Protein AF-A0A1D7XPK6-F1 (afdb_monomer_lite)

Structure (mmCIF, N/CA/C/O backbone):
data_AF-A0A1D7XPK6-F1
#
_entry.id   AF-A0A1D7XPK6-F1
#
loop_
_atom_site.group_PDB
_atom_site.id
_atom_site.type_symbol
_atom_site.label_atom_id
_atom_site.label_alt_id
_atom_site.label_comp_id
_atom_site.label_asym_id
_atom_site.label_entity_id
_atom_site.label_seq_id
_atom_site.pdbx_PDB_ins_code
_atom_site.Cartn_x
_atom_site.Cartn_y
_atom_site.Cartn_z
_atom_site.occupancy
_atom_site.B_iso_or_equiv
_atom_site.auth_seq_id
_atom_site.auth_comp_id
_atom_site.auth_asym_id
_atom_site.auth_atom_id
_atom_site.pdbx_PDB_model_num
ATOM 1 N N . MET A 1 1 ? -14.425 2.943 22.637 1.00 54.75 1 MET A N 1
ATOM 2 C CA . MET A 1 1 ? -14.150 4.055 21.690 1.00 54.75 1 MET A CA 1
ATOM 3 C C . MET A 1 1 ? -12.656 4.302 21.438 1.00 54.75 1 MET A C 1
ATOM 5 O O . MET A 1 1 ? -12.284 4.371 20.274 1.00 54.75 1 MET A O 1
ATOM 9 N N . LYS A 1 2 ? -11.784 4.355 22.464 1.00 60.41 2 LYS A N 1
ATOM 10 C CA . LYS A 1 2 ? -10.334 4.626 22.300 1.00 60.41 2 LYS A CA 1
ATOM 11 C C . LYS A 1 2 ? -9.583 3.624 21.398 1.00 60.41 2 LYS A C 1
ATOM 13 O O . LYS A 1 2 ? -8.818 4.039 20.539 1.00 60.41 2 LYS A O 1
ATOM 18 N N . GLN A 1 3 ? -9.860 2.321 21.520 1.00 62.09 3 GLN A N 1
ATOM 19 C CA . GLN A 1 3 ? -9.192 1.283 20.713 1.00 62.09 3 GLN A CA 1
ATOM 20 C C . GLN A 1 3 ? -9.519 1.363 19.208 1.00 62.09 3 GLN A C 1
ATOM 22 O O . GLN A 1 3 ? -8.637 1.145 18.390 1.00 62.09 3 GLN A O 1
ATOM 27 N N . LYS A 1 4 ? -10.762 1.719 18.842 1.00 66.25 4 LYS A N 1
ATOM 28 C CA . LYS A 1 4 ? -11.199 1.871 17.437 1.00 66.25 4 LYS A CA 1
ATOM 29 C C . LYS A 1 4 ? -10.525 3.069 16.761 1.00 66.25 4 LYS A C 1
ATOM 31 O O . LYS A 1 4 ? -10.167 2.997 15.594 1.00 66.25 4 LYS A O 1
ATOM 36 N N . ALA A 1 5 ? -10.351 4.169 17.496 1.00 71.19 5 ALA A N 1
ATOM 37 C CA . ALA A 1 5 ? -9.599 5.322 17.007 1.00 71.19 5 ALA A CA 1
ATOM 38 C C . ALA A 1 5 ? -8.113 4.975 16.821 1.00 71.19 5 ALA A C 1
ATOM 40 O O . ALA A 1 5 ? -7.530 5.325 15.802 1.00 71.19 5 ALA A O 1
ATOM 41 N N . PHE A 1 6 ? -7.532 4.221 17.761 1.00 78.12 6 PHE A N 1
ATOM 42 C CA . PHE A 1 6 ? -6.137 3.792 17.691 1.00 78.12 6 PHE A CA 1
ATOM 43 C C . PHE A 1 6 ? -5.848 2.887 16.485 1.00 78.12 6 PHE A C 1
ATOM 45 O O . PHE A 1 6 ? -4.932 3.181 15.722 1.00 78.12 6 PHE A O 1
ATOM 52 N N . THR A 1 7 ? -6.646 1.834 16.258 1.00 77.50 7 THR A N 1
ATOM 53 C CA . THR A 1 7 ? -6.452 0.937 15.099 1.00 77.50 7 THR A CA 1
ATOM 54 C C . THR A 1 7 ? -6.610 1.671 13.773 1.00 77.50 7 THR A C 1
ATOM 56 O O . THR A 1 7 ? -5.840 1.429 12.846 1.00 77.50 7 THR A O 1
ATOM 59 N N . ARG A 1 8 ? -7.541 2.630 13.705 1.00 78.81 8 ARG A N 1
ATOM 60 C CA . ARG A 1 8 ? -7.769 3.431 12.501 1.00 78.81 8 ARG A CA 1
ATOM 61 C C . ARG A 1 8 ? -6.575 4.326 12.179 1.00 78.81 8 ARG A C 1
ATOM 63 O O . ARG A 1 8 ? -6.126 4.350 11.035 1.00 78.81 8 ARG A O 1
ATOM 70 N N . SER A 1 9 ? -6.054 5.039 13.178 1.00 81.12 9 SER A N 1
ATOM 71 C CA . SER A 1 9 ? -4.856 5.868 13.008 1.00 81.12 9 SER A CA 1
ATOM 72 C C . SER A 1 9 ? -3.646 5.020 12.626 1.00 81.12 9 SER A C 1
ATOM 74 O O . SER A 1 9 ? -2.910 5.380 11.714 1.00 81.12 9 SER A O 1
ATOM 76 N N . LEU A 1 10 ? -3.478 3.860 13.267 1.00 84.75 10 LEU A N 1
ATOM 77 C CA . LEU A 1 10 ? -2.377 2.944 12.981 1.00 84.75 10 LEU A CA 1
ATOM 78 C C . LEU A 1 10 ? -2.446 2.390 11.548 1.00 84.75 10 LEU A C 1
ATOM 80 O O . LEU A 1 10 ? -1.433 2.367 10.857 1.00 84.75 10 LEU A O 1
ATOM 84 N N . THR A 1 11 ? -3.640 2.023 11.072 1.00 84.19 11 THR A N 1
ATOM 85 C CA . THR A 1 11 ? -3.862 1.578 9.684 1.00 84.19 11 THR A CA 1
ATOM 86 C C . THR A 1 11 ? -3.497 2.673 8.682 1.00 84.19 11 THR A C 1
ATOM 88 O O . THR A 1 11 ? -2.835 2.390 7.689 1.00 84.19 11 THR A O 1
ATOM 91 N N . MET A 1 12 ? -3.882 3.929 8.942 1.00 83.50 12 MET A N 1
ATOM 92 C CA . MET A 1 12 ? -3.506 5.055 8.076 1.00 83.50 12 MET A CA 1
ATOM 93 C C . MET A 1 12 ? -1.995 5.280 8.045 1.00 83.50 12 MET A C 1
ATOM 95 O O . MET A 1 12 ? -1.441 5.459 6.966 1.00 83.50 12 MET A O 1
ATOM 99 N N . ILE A 1 13 ? -1.329 5.250 9.202 1.00 87.38 13 ILE A N 1
ATOM 100 C CA . ILE A 1 13 ? 0.127 5.424 9.281 1.00 87.38 13 ILE A CA 1
ATOM 101 C C . ILE A 1 13 ? 0.830 4.322 8.486 1.00 87.38 13 ILE A C 1
ATOM 103 O O . ILE A 1 13 ? 1.683 4.622 7.656 1.00 87.38 13 ILE A O 1
ATOM 107 N N . LEU A 1 14 ? 0.435 3.062 8.684 1.00 88.25 14 LEU A N 1
ATOM 108 C CA . LEU A 1 14 ? 1.006 1.933 7.949 1.00 88.25 14 LEU A CA 1
ATOM 109 C C . LEU A 1 14 ? 0.745 2.035 6.445 1.00 88.25 14 LEU A C 1
ATOM 111 O O . LEU A 1 14 ? 1.638 1.759 5.655 1.00 88.25 14 LEU A O 1
ATOM 115 N N . PHE A 1 15 ? -0.438 2.495 6.041 1.00 86.00 15 PHE A N 1
ATOM 116 C CA . PHE A 1 15 ? -0.743 2.722 4.633 1.00 86.00 15 PHE A CA 1
ATOM 117 C C . PHE A 1 15 ? 0.143 3.815 4.013 1.00 86.00 15 PHE A C 1
ATOM 119 O O . PHE A 1 15 ? 0.634 3.650 2.899 1.00 86.00 15 PHE A O 1
ATOM 126 N N . VAL A 1 16 ? 0.402 4.910 4.737 1.00 87.50 16 VAL A N 1
ATOM 127 C CA . VAL A 1 16 ? 1.332 5.963 4.294 1.00 87.50 16 VAL A CA 1
ATOM 128 C C . VAL A 1 16 ? 2.761 5.427 4.193 1.00 87.50 16 VAL A C 1
ATOM 130 O O . VAL A 1 16 ? 3.437 5.711 3.208 1.00 87.50 16 VAL A O 1
ATOM 133 N N . ILE A 1 17 ? 3.202 4.614 5.159 1.00 89.31 17 ILE A N 1
ATOM 134 C CA . ILE A 1 17 ? 4.509 3.943 5.106 1.00 89.31 17 ILE A CA 1
ATOM 135 C C . ILE A 1 17 ? 4.608 3.075 3.847 1.00 89.31 17 ILE A C 1
ATOM 137 O O . ILE A 1 17 ? 5.580 3.210 3.114 1.00 89.31 17 ILE A O 1
ATOM 141 N N . SER A 1 18 ? 3.583 2.280 3.525 1.00 87.19 18 SER A N 1
ATOM 142 C CA . SER A 1 18 ? 3.565 1.467 2.302 1.00 87.19 18 SER A CA 1
ATOM 143 C C . SER A 1 18 ? 3.652 2.302 1.018 1.00 87.19 18 SER A C 1
ATOM 145 O O . SER A 1 18 ? 4.305 1.894 0.061 1.00 87.19 18 SER A O 1
ATOM 147 N N . ILE A 1 19 ? 3.034 3.488 0.978 1.00 88.38 19 ILE A N 1
ATOM 148 C CA . ILE A 1 19 ? 3.172 4.407 -0.165 1.00 88.38 19 ILE A CA 1
ATOM 149 C C . ILE A 1 19 ? 4.611 4.930 -0.268 1.00 88.38 19 ILE A C 1
ATOM 151 O O . ILE A 1 19 ? 5.165 4.990 -1.365 1.00 88.38 19 ILE A O 1
ATOM 155 N N . ILE A 1 20 ? 5.227 5.297 0.857 1.00 89.38 20 ILE A N 1
ATOM 156 C CA . ILE A 1 20 ? 6.619 5.768 0.890 1.00 89.38 20 ILE A CA 1
ATOM 157 C C . ILE A 1 20 ? 7.571 4.656 0.437 1.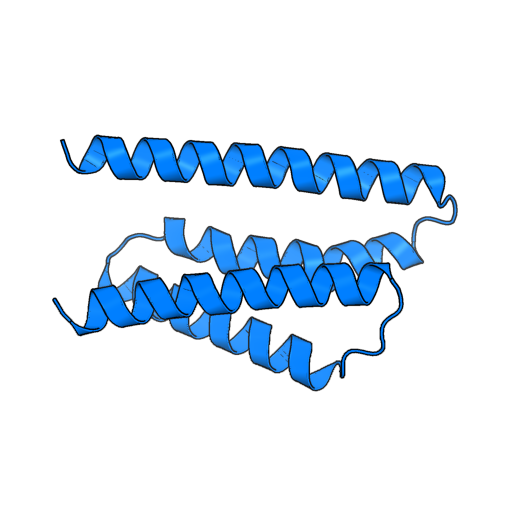00 89.38 20 ILE A C 1
ATOM 159 O O . ILE A 1 20 ? 8.424 4.903 -0.412 1.00 89.38 20 ILE A O 1
ATOM 163 N N . GLU A 1 21 ? 7.398 3.437 0.950 1.00 87.44 21 GLU A N 1
ATOM 164 C CA . GLU A 1 21 ? 8.163 2.254 0.542 1.00 87.44 21 GLU A CA 1
ATOM 165 C C . GLU A 1 21 ? 8.037 2.007 -0.967 1.00 87.44 21 GLU A C 1
ATOM 167 O O . GLU A 1 21 ? 9.037 1.750 -1.633 1.00 87.44 21 GLU A O 1
ATOM 172 N N . PHE A 1 22 ? 6.838 2.170 -1.534 1.00 87.75 22 PHE A N 1
ATOM 173 C CA . PHE A 1 22 ? 6.629 2.063 -2.975 1.00 87.75 22 PHE A CA 1
ATOM 174 C C . PHE A 1 22 ? 7.408 3.124 -3.768 1.00 87.75 22 PHE A C 1
ATOM 176 O O . PHE A 1 22 ? 8.084 2.788 -4.739 1.00 87.75 22 PHE A O 1
ATOM 183 N N . PHE A 1 23 ? 7.375 4.395 -3.353 1.00 87.56 23 PHE A N 1
ATOM 184 C CA . PHE A 1 23 ? 8.178 5.439 -4.005 1.00 87.56 23 PHE A CA 1
ATOM 185 C C . PHE A 1 23 ? 9.681 5.181 -3.879 1.00 87.56 23 PHE A C 1
ATOM 187 O O . PHE A 1 23 ? 10.422 5.417 -4.830 1.00 87.56 23 PHE A O 1
ATOM 194 N N . MET A 1 24 ? 10.134 4.675 -2.731 1.00 88.88 24 MET A N 1
ATOM 195 C CA . MET A 1 24 ? 11.530 4.284 -2.547 1.00 88.88 24 MET A CA 1
ATOM 196 C C . MET A 1 24 ? 11.931 3.171 -3.522 1.00 88.88 24 MET A C 1
ATOM 198 O O . MET A 1 24 ? 12.985 3.286 -4.146 1.00 88.88 24 MET A O 1
ATOM 202 N N . LEU A 1 25 ? 11.077 2.162 -3.724 1.00 85.38 25 LEU A N 1
ATOM 203 C CA . LEU A 1 25 ? 11.301 1.115 -4.727 1.00 85.38 25 LEU A CA 1
ATOM 204 C C . LEU A 1 25 ? 11.386 1.692 -6.148 1.00 85.38 25 LEU A C 1
ATOM 206 O O . LEU A 1 25 ? 12.320 1.358 -6.870 1.00 85.38 25 LEU A O 1
ATOM 210 N N . LEU A 1 26 ? 10.491 2.613 -6.527 1.00 82.81 26 LEU A N 1
ATOM 211 C CA . LEU A 1 26 ? 10.527 3.262 -7.849 1.00 82.81 26 LEU A CA 1
ATOM 212 C C . LEU A 1 26 ? 11.815 4.059 -8.108 1.00 82.81 26 LEU A C 1
ATOM 214 O O . LEU A 1 26 ? 12.274 4.143 -9.244 1.00 82.81 26 LEU A O 1
ATOM 218 N N . VAL A 1 27 ? 12.392 4.667 -7.069 1.00 86.56 27 VAL A N 1
ATOM 219 C CA . VAL A 1 27 ? 13.636 5.455 -7.169 1.00 86.56 27 VAL A CA 1
ATOM 220 C C . VAL A 1 27 ? 14.879 4.574 -6.945 1.00 86.56 27 VAL A C 1
ATOM 222 O O . VAL A 1 27 ? 15.995 5.082 -6.860 1.00 86.56 27 VAL A O 1
ATOM 225 N N . ASN A 1 28 ? 14.723 3.244 -6.881 1.00 81.88 28 ASN A N 1
ATOM 226 C CA . ASN A 1 28 ? 15.797 2.289 -6.583 1.00 81.88 28 ASN A CA 1
ATOM 227 C C . ASN A 1 28 ? 16.524 2.571 -5.251 1.00 81.88 28 ASN A C 1
ATOM 229 O O . ASN A 1 28 ? 17.704 2.252 -5.083 1.00 81.88 28 ASN A O 1
ATOM 233 N N . ILE A 1 29 ? 15.825 3.159 -4.277 1.00 87.31 29 ILE A N 1
ATOM 234 C CA . ILE A 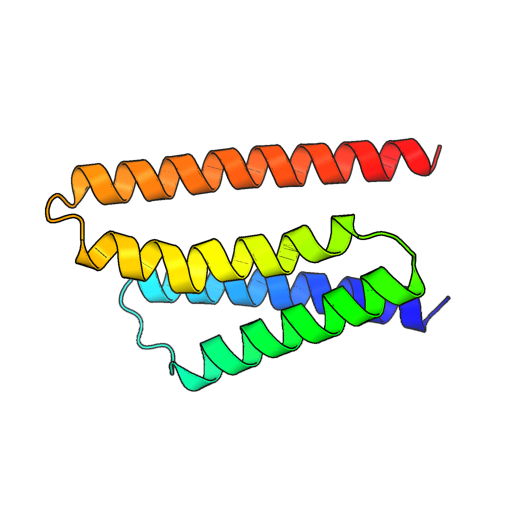1 29 ? 16.317 3.273 -2.904 1.00 87.31 29 ILE A CA 1
ATOM 235 C C . ILE A 1 29 ? 16.212 1.890 -2.264 1.00 87.31 29 ILE A C 1
ATOM 237 O O . ILE A 1 29 ? 15.159 1.254 -2.279 1.00 87.31 29 ILE A O 1
ATOM 241 N N . ASN A 1 30 ? 17.320 1.428 -1.690 1.00 77.56 30 ASN A N 1
ATOM 242 C CA . ASN A 1 30 ? 17.443 0.072 -1.176 1.00 77.56 30 ASN A CA 1
ATOM 243 C C . ASN A 1 30 ? 16.651 -0.082 0.136 1.00 77.56 30 ASN A C 1
ATOM 245 O O . ASN A 1 30 ? 17.176 0.130 1.230 1.00 77.56 30 ASN A O 1
ATOM 249 N N . VAL A 1 31 ? 15.367 -0.425 0.029 1.00 81.19 31 VAL A N 1
ATOM 250 C CA . VAL A 1 31 ? 14.528 -0.779 1.178 1.00 81.19 31 VAL A CA 1
ATOM 251 C C . VAL A 1 31 ? 14.702 -2.272 1.455 1.00 81.19 31 VAL A C 1
ATOM 253 O O . VAL A 1 31 ? 14.497 -3.081 0.547 1.00 81.19 31 VAL A O 1
ATOM 256 N N . PRO A 1 32 ? 15.061 -2.684 2.686 1.00 85.38 32 PRO A N 1
ATOM 257 C CA . PRO A 1 32 ? 15.156 -4.098 3.020 1.00 85.38 32 PRO A CA 1
ATOM 258 C C . PRO A 1 32 ? 13.834 -4.813 2.720 1.00 85.38 32 PRO A C 1
ATOM 260 O O . PRO A 1 32 ? 12.785 -4.423 3.229 1.00 85.38 32 PRO A O 1
ATOM 263 N N . SER A 1 33 ? 13.874 -5.897 1.943 1.00 80.94 33 SER A N 1
ATOM 264 C CA . SER A 1 33 ? 12.677 -6.681 1.585 1.00 80.94 33 SER A CA 1
ATOM 265 C C . SER A 1 33 ? 11.917 -7.192 2.813 1.00 80.94 33 SER A C 1
ATOM 267 O O . SER A 1 33 ? 10.689 -7.258 2.813 1.00 80.94 33 SER A O 1
ATOM 269 N N . ILE A 1 34 ? 12.647 -7.484 3.892 1.00 85.31 34 ILE A N 1
ATOM 270 C CA . ILE A 1 34 ? 12.088 -7.852 5.196 1.00 85.31 34 ILE A CA 1
ATOM 271 C C . ILE A 1 34 ? 11.231 -6.713 5.767 1.00 85.31 34 ILE A C 1
ATOM 273 O O . ILE A 1 34 ? 10.161 -6.982 6.305 1.00 85.31 34 ILE A O 1
ATOM 277 N N . ALA A 1 35 ? 11.654 -5.452 5.627 1.00 86.19 35 ALA A N 1
ATOM 278 C CA . ALA A 1 35 ? 10.893 -4.304 6.120 1.00 86.19 35 ALA A CA 1
ATOM 279 C C . ALA A 1 35 ? 9.561 -4.157 5.370 1.00 86.19 35 ALA A C 1
ATOM 281 O O . ALA A 1 35 ? 8.519 -4.078 6.017 1.00 86.19 35 ALA A O 1
ATOM 282 N N . VAL A 1 36 ? 9.589 -4.263 4.035 1.00 85.44 36 VAL A N 1
ATOM 283 C CA . VAL A 1 36 ? 8.385 -4.244 3.180 1.00 85.44 36 VAL A CA 1
ATOM 284 C C . VAL A 1 36 ? 7.434 -5.397 3.527 1.00 85.44 36 VAL A C 1
ATOM 286 O O . VAL A 1 36 ? 6.214 -5.234 3.574 1.00 85.44 36 VAL A O 1
ATOM 289 N N . MET A 1 37 ? 7.974 -6.586 3.809 1.00 85.81 37 MET A N 1
ATOM 290 C CA . MET A 1 37 ? 7.164 -7.737 4.211 1.00 85.81 37 MET A CA 1
ATOM 291 C C . MET A 1 37 ? 6.497 -7.508 5.574 1.00 85.81 37 MET A C 1
ATOM 293 O O . MET A 1 37 ? 5.303 -7.772 5.732 1.00 85.81 37 MET A O 1
ATOM 297 N N . ILE A 1 38 ? 7.253 -7.000 6.552 1.00 89.31 38 ILE A N 1
ATOM 298 C CA . ILE A 1 38 ? 6.758 -6.717 7.903 1.00 89.31 38 ILE A CA 1
ATOM 299 C C . ILE A 1 38 ? 5.681 -5.626 7.869 1.00 89.31 38 ILE A C 1
ATOM 301 O O . ILE A 1 38 ? 4.622 -5.814 8.472 1.00 89.31 38 ILE A O 1
ATOM 305 N N . SER A 1 39 ? 5.914 -4.520 7.154 1.00 87.56 39 SER A N 1
ATOM 306 C CA . SER A 1 39 ? 4.957 -3.412 7.032 1.00 87.56 39 SER A CA 1
ATOM 307 C C . SER A 1 39 ? 3.639 -3.887 6.410 1.00 87.56 39 SER A C 1
ATOM 309 O O . SER A 1 39 ? 2.560 -3.622 6.950 1.00 87.56 39 SER A O 1
ATOM 311 N N . THR A 1 40 ? 3.724 -4.685 5.343 1.00 86.81 40 THR A N 1
ATOM 312 C CA . THR A 1 40 ? 2.563 -5.240 4.637 1.00 86.81 40 THR A CA 1
ATOM 313 C C . THR A 1 40 ? 1.777 -6.217 5.515 1.00 86.81 40 THR A C 1
ATOM 315 O O . THR A 1 40 ? 0.551 -6.114 5.605 1.00 86.81 40 THR A O 1
ATOM 318 N N . LEU A 1 41 ? 2.455 -7.132 6.220 1.00 89.69 41 LEU A N 1
ATOM 319 C CA . LEU A 1 41 ? 1.810 -8.079 7.142 1.00 89.69 41 LEU A CA 1
ATOM 320 C C .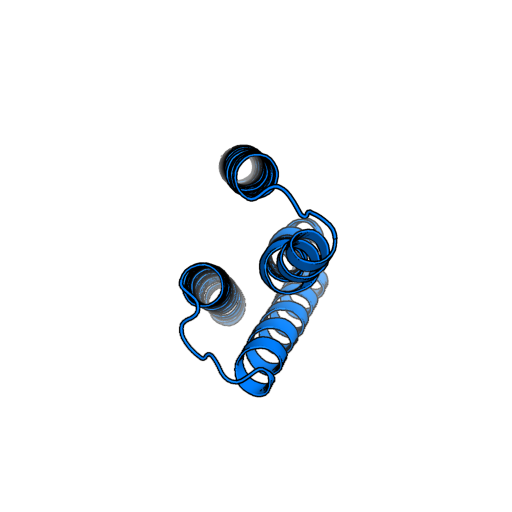 LEU A 1 41 ? 1.128 -7.371 8.318 1.00 89.69 41 LEU A C 1
ATOM 322 O O . LEU A 1 41 ? 0.004 -7.728 8.688 1.00 89.69 41 LEU A O 1
ATOM 326 N N . LEU A 1 42 ? 1.776 -6.353 8.892 1.00 90.19 42 LEU A N 1
ATOM 327 C CA . LEU A 1 42 ? 1.196 -5.528 9.953 1.00 90.19 42 LEU A CA 1
ATOM 328 C C . LEU A 1 42 ? -0.059 -4.807 9.466 1.00 90.19 42 LEU A C 1
ATOM 330 O O . LEU A 1 42 ? -1.098 -4.878 10.130 1.00 90.19 42 LEU A O 1
ATOM 334 N N . LEU A 1 43 ? 0.010 -4.168 8.295 1.00 90.31 43 LEU A N 1
ATOM 335 C CA . LEU A 1 43 ? -1.128 -3.478 7.693 1.00 90.31 43 LEU A CA 1
ATOM 336 C C . LEU A 1 43 ? -2.295 -4.446 7.463 1.00 90.31 43 LEU A C 1
ATOM 338 O O . LEU A 1 43 ? -3.428 -4.133 7.828 1.00 90.31 43 LEU A O 1
ATOM 342 N N . PHE A 1 44 ? -2.021 -5.639 6.929 1.00 89.19 44 PHE A N 1
ATOM 343 C CA . PHE A 1 44 ? -3.038 -6.663 6.696 1.00 89.19 44 PHE A CA 1
ATOM 344 C C . PHE A 1 44 ? -3.677 -7.138 8.006 1.00 89.19 44 PHE A C 1
ATOM 346 O O . PHE A 1 44 ? -4.903 -7.199 8.119 1.00 89.19 44 PHE A O 1
ATOM 353 N N . THR A 1 45 ? -2.860 -7.417 9.022 1.00 88.12 45 THR A N 1
ATOM 354 C CA . THR A 1 45 ? -3.323 -7.900 10.331 1.00 88.12 45 THR A CA 1
ATOM 355 C C . THR A 1 45 ? -4.211 -6.867 11.020 1.00 88.12 45 THR A C 1
ATOM 357 O O . THR A 1 45 ? -5.308 -7.191 11.479 1.00 88.12 45 THR A O 1
ATOM 360 N N . ILE A 1 46 ? -3.774 -5.606 11.062 1.00 87.94 46 ILE A N 1
ATOM 361 C CA . ILE A 1 46 ? -4.507 -4.530 11.739 1.00 87.94 46 ILE A CA 1
ATOM 362 C C . ILE A 1 46 ? -5.792 -4.192 10.981 1.00 87.94 46 ILE A C 1
ATOM 364 O O . ILE A 1 46 ? -6.850 -4.086 11.606 1.00 87.94 46 ILE A O 1
ATOM 368 N N . ALA A 1 47 ? -5.736 -4.095 9.651 1.00 84.62 47 ALA A N 1
ATOM 369 C CA . ALA A 1 47 ? -6.917 -3.843 8.83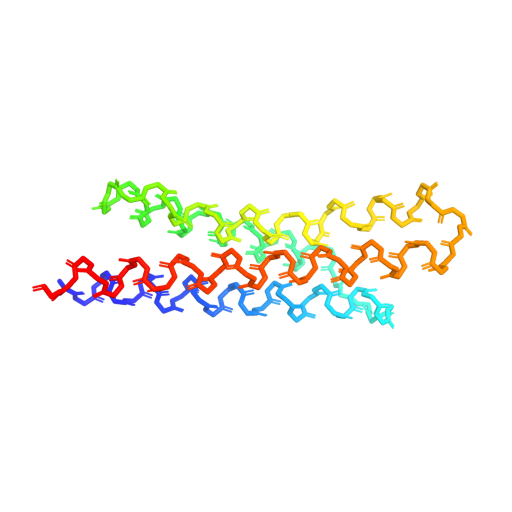2 1.00 84.62 47 ALA A CA 1
ATOM 370 C C . ALA A 1 47 ? -7.945 -4.980 8.938 1.00 84.62 47 ALA A C 1
ATOM 372 O O . ALA A 1 47 ? -9.142 -4.708 9.017 1.00 84.62 47 ALA A O 1
ATOM 373 N N . THR A 1 48 ? -7.499 -6.239 9.008 1.00 86.62 48 THR A N 1
ATOM 374 C CA . THR A 1 48 ? -8.382 -7.402 9.209 1.00 86.62 48 THR A CA 1
ATOM 375 C C . THR A 1 48 ? -9.008 -7.388 10.596 1.00 86.62 48 THR A C 1
ATOM 377 O O . THR A 1 48 ? -10.223 -7.546 10.725 1.00 86.62 48 THR A O 1
ATOM 380 N N . LEU A 1 49 ? -8.215 -7.126 11.638 1.00 85.12 49 LEU A N 1
ATOM 381 C CA . LEU A 1 49 ? -8.722 -6.988 13.001 1.00 85.12 49 LEU A CA 1
ATOM 382 C C . LEU A 1 49 ? -9.776 -5.875 13.083 1.00 85.12 49 LEU A C 1
ATOM 384 O O . LEU A 1 49 ? -10.808 -6.037 13.738 1.00 85.12 49 LEU A O 1
ATOM 388 N N . GLU A 1 50 ? -9.538 -4.745 12.415 1.00 81.25 50 GLU A N 1
ATOM 389 C CA . GLU A 1 50 ? -10.488 -3.640 12.374 1.00 81.25 50 GLU A CA 1
ATOM 390 C C . GLU A 1 50 ? -11.739 -3.987 11.554 1.00 81.25 50 GLU A C 1
ATOM 392 O O . GLU A 1 50 ? -12.849 -3.685 11.999 1.00 81.25 50 GLU A O 1
ATOM 397 N N . ALA A 1 51 ? -11.591 -4.652 10.407 1.00 84.44 51 ALA A N 1
ATOM 398 C CA . ALA A 1 51 ? -12.703 -5.100 9.571 1.00 84.44 51 ALA A CA 1
ATOM 399 C C . ALA A 1 51 ? -13.623 -6.065 10.329 1.00 84.44 51 ALA A C 1
ATOM 401 O O . ALA A 1 51 ? -14.828 -5.841 10.355 1.00 84.44 51 ALA A O 1
ATOM 402 N N . VAL A 1 52 ? -13.071 -7.062 11.030 1.00 85.56 52 VAL A N 1
ATOM 403 C CA . VAL A 1 52 ? -13.850 -8.006 11.851 1.00 85.56 52 VAL A CA 1
ATOM 404 C C . VAL A 1 52 ? -14.554 -7.284 13.001 1.00 85.56 52 VAL A C 1
ATOM 406 O O . VAL A 1 52 ? -15.751 -7.468 13.208 1.00 85.56 52 VAL A O 1
ATOM 409 N N . LYS A 1 53 ? -13.846 -6.402 13.721 1.00 81.06 53 LYS A N 1
ATOM 410 C CA . LYS A 1 53 ? -14.426 -5.654 14.853 1.00 81.06 53 LYS A CA 1
ATOM 411 C C . LYS A 1 53 ? -15.518 -4.670 14.443 1.00 81.06 53 LYS A C 1
ATOM 413 O O . LYS A 1 53 ? -16.373 -4.344 15.260 1.00 81.06 53 LYS A O 1
ATOM 418 N N . THR A 1 54 ? -15.443 -4.124 13.231 1.00 76.06 54 THR A N 1
ATOM 419 C CA . THR A 1 54 ? -16.384 -3.099 12.751 1.00 76.06 54 THR A CA 1
ATOM 420 C C . THR A 1 54 ? -17.384 -3.621 11.729 1.00 76.06 54 THR A C 1
ATOM 422 O O . THR A 1 54 ? -18.264 -2.866 11.343 1.00 76.06 54 THR A O 1
ATOM 425 N N . GLN A 1 55 ? -17.261 -4.889 11.319 1.00 75.94 55 GLN A N 1
ATOM 426 C CA . GLN A 1 55 ? -18.001 -5.515 10.215 1.00 75.94 55 GLN A CA 1
ATOM 427 C C . GLN A 1 55 ? -17.897 -4.737 8.885 1.00 75.94 55 GLN A C 1
ATOM 429 O O . GLN A 1 55 ? -18.689 -4.919 7.966 1.00 75.94 55 GLN A O 1
ATOM 434 N N . GLU A 1 56 ? -16.879 -3.882 8.753 1.00 77.56 56 GLU A N 1
ATOM 435 C CA . GLU A 1 56 ? -16.637 -3.035 7.587 1.00 77.56 56 GLU A CA 1
ATOM 436 C C . GLU A 1 56 ? -15.492 -3.613 6.743 1.00 77.56 56 GLU A C 1
ATOM 438 O O . GLU A 1 56 ? -14.342 -3.169 6.822 1.00 77.56 56 GLU A O 1
ATOM 443 N N . PHE A 1 57 ? -15.802 -4.583 5.879 1.00 78.81 57 PHE A N 1
ATOM 444 C CA . PHE A 1 57 ? -14.817 -5.209 4.980 1.00 78.81 57 PHE A CA 1
ATOM 445 C C . PHE A 1 57 ? -14.154 -4.226 4.004 1.00 78.81 57 PHE A C 1
ATOM 447 O O . PHE A 1 57 ? -13.044 -4.476 3.539 1.00 78.81 57 PHE A O 1
ATOM 454 N N . LYS A 1 58 ? -14.765 -3.054 3.770 1.00 77.69 58 LYS A N 1
ATOM 455 C CA . LYS A 1 58 ? -14.169 -1.943 3.006 1.00 77.69 58 LYS A CA 1
ATOM 456 C C . LYS A 1 58 ? -12.799 -1.498 3.539 1.00 77.69 58 LYS A C 1
ATOM 458 O O . LYS A 1 58 ? -12.027 -0.888 2.808 1.00 77.69 58 LYS A O 1
ATOM 463 N N . LYS A 1 59 ? -12.447 -1.816 4.787 1.00 76.00 59 LYS A N 1
ATOM 464 C CA . LYS A 1 59 ? -11.127 -1.498 5.359 1.00 76.00 59 LYS A CA 1
ATOM 465 C C . LYS A 1 59 ? -9.997 -2.382 4.839 1.00 76.00 59 LYS A C 1
ATOM 467 O O . LYS A 1 59 ? -8.847 -1.960 4.874 1.00 76.00 59 LYS A O 1
ATOM 472 N N . LEU A 1 60 ? -10.314 -3.553 4.289 1.00 85.50 60 LEU A N 1
ATOM 473 C CA . LEU A 1 60 ? -9.336 -4.431 3.639 1.00 85.50 60 LEU A CA 1
ATOM 474 C C . LEU A 1 60 ? -8.851 -3.881 2.289 1.00 85.50 60 LEU A C 1
ATOM 476 O O . LEU A 1 60 ? -7.881 -4.380 1.732 1.00 85.50 60 LEU A O 1
ATOM 480 N N . LEU A 1 61 ? -9.472 -2.819 1.770 1.00 85.62 61 LEU A N 1
ATOM 481 C CA . LEU A 1 61 ? -9.024 -2.173 0.539 1.00 85.62 61 LEU A CA 1
ATOM 482 C C . LEU A 1 61 ? -7.636 -1.536 0.692 1.00 85.62 61 LEU A C 1
ATOM 484 O O . LEU A 1 61 ? -6.832 -1.620 -0.228 1.00 85.62 61 LEU A O 1
ATOM 488 N N . TYR A 1 62 ? -7.322 -0.957 1.855 1.00 84.44 62 TYR A N 1
ATOM 489 C CA . TYR A 1 62 ? -6.012 -0.350 2.121 1.00 84.44 62 TYR A CA 1
ATOM 490 C C . TYR A 1 62 ? -4.845 -1.347 2.005 1.00 84.44 62 TYR A C 1
ATOM 492 O O . TYR A 1 62 ? -3.924 -1.072 1.235 1.00 84.44 62 TYR A O 1
ATOM 500 N N . PRO A 1 63 ? -4.858 -2.511 2.690 1.00 88.50 63 PRO A N 1
ATOM 501 C CA . PRO A 1 63 ? -3.805 -3.506 2.511 1.00 88.50 63 PRO A CA 1
ATOM 502 C C . PRO A 1 63 ? -3.773 -4.103 1.099 1.00 88.50 63 PRO A C 1
ATOM 504 O O . PRO A 1 63 ? -2.687 -4.377 0.602 1.00 88.50 63 PRO A O 1
ATOM 507 N N . LEU A 1 64 ? -4.916 -4.267 0.421 1.00 89.00 64 LEU A N 1
ATOM 508 C CA . LEU A 1 64 ? -4.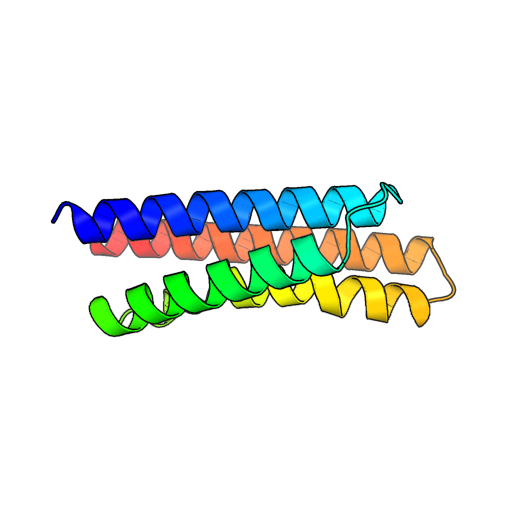939 -4.755 -0.967 1.00 89.00 64 LEU A CA 1
ATOM 509 C C . LEU A 1 64 ? -4.257 -3.780 -1.935 1.00 89.00 64 LEU A C 1
ATOM 511 O O . LEU A 1 64 ? -3.474 -4.202 -2.785 1.00 89.00 64 LEU A O 1
ATOM 515 N N . ILE A 1 65 ? -4.513 -2.480 -1.775 1.00 89.50 65 ILE A N 1
ATOM 516 C CA . ILE A 1 65 ? -3.833 -1.427 -2.534 1.00 89.50 65 ILE A CA 1
ATOM 517 C C . ILE A 1 65 ? -2.326 -1.473 -2.250 1.00 89.50 65 ILE A C 1
ATOM 519 O O . ILE A 1 65 ? -1.533 -1.479 -3.187 1.00 89.50 65 ILE A O 1
ATOM 523 N N . ALA A 1 66 ? -1.919 -1.560 -0.980 1.00 88.19 66 ALA A N 1
ATOM 524 C CA . ALA A 1 66 ? -0.504 -1.640 -0.615 1.00 88.19 66 ALA A CA 1
ATOM 525 C C . ALA A 1 66 ? 0.193 -2.855 -1.251 1.00 88.19 66 ALA A C 1
ATOM 527 O O . ALA A 1 66 ? 1.259 -2.702 -1.838 1.00 88.19 66 ALA A O 1
ATOM 528 N N . VAL A 1 67 ? -0.436 -4.035 -1.221 1.00 89.31 67 VAL A N 1
ATOM 529 C CA . VAL A 1 67 ? 0.070 -5.252 -1.884 1.00 89.31 67 VAL A CA 1
ATOM 530 C C . VAL A 1 67 ? 0.223 -5.050 -3.391 1.00 89.31 67 VAL A C 1
ATOM 532 O O . VAL A 1 67 ? 1.237 -5.446 -3.966 1.00 89.31 67 VAL A O 1
ATOM 535 N N . TYR A 1 68 ? -0.756 -4.419 -4.039 1.00 89.06 68 TYR A N 1
ATOM 536 C CA . TYR A 1 68 ? -0.682 -4.134 -5.468 1.00 89.06 68 TYR A CA 1
ATOM 537 C C . TYR A 1 68 ? 0.533 -3.257 -5.809 1.00 89.06 68 TYR A C 1
ATOM 539 O O . TYR A 1 68 ? 1.323 -3.607 -6.684 1.00 89.06 68 TYR A O 1
ATOM 547 N N . PHE A 1 69 ? 0.738 -2.160 -5.080 1.00 88.12 69 PHE A N 1
ATOM 548 C CA . PHE A 1 69 ? 1.868 -1.265 -5.332 1.00 88.12 69 PHE A CA 1
ATOM 549 C C . PHE A 1 69 ? 3.218 -1.885 -4.947 1.00 88.12 69 PHE A C 1
ATOM 551 O O . PHE A 1 69 ? 4.164 -1.793 -5.719 1.00 88.12 69 PHE A O 1
ATOM 558 N N . LEU A 1 70 ? 3.319 -2.549 -3.795 1.00 87.06 70 LEU A N 1
ATOM 559 C CA . LEU A 1 70 ? 4.596 -3.048 -3.270 1.00 87.06 70 LEU A CA 1
ATOM 560 C C . LEU A 1 70 ? 5.052 -4.376 -3.875 1.00 87.06 70 LEU A C 1
ATOM 562 O O . LEU A 1 70 ? 6.249 -4.648 -3.892 1.00 87.06 70 LEU A O 1
ATOM 566 N N . LEU A 1 71 ? 4.126 -5.218 -4.341 1.00 85.88 71 LEU A N 1
ATOM 567 C CA . LEU A 1 71 ? 4.455 -6.545 -4.867 1.00 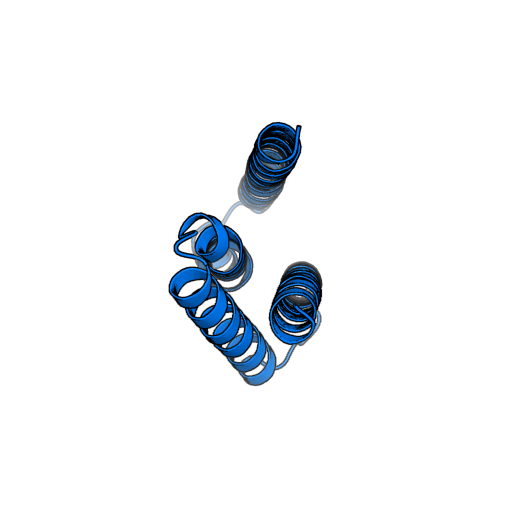85.88 71 LEU A CA 1
ATOM 568 C C . LEU A 1 71 ? 4.114 -6.674 -6.349 1.00 85.88 71 LEU A C 1
ATOM 570 O O . LEU A 1 71 ? 4.953 -7.124 -7.125 1.00 85.88 71 LEU A O 1
ATOM 574 N N . VAL A 1 72 ? 2.911 -6.271 -6.766 1.00 87.31 72 VAL A N 1
ATOM 575 C CA . VAL A 1 72 ? 2.449 -6.515 -8.144 1.00 87.31 72 VAL A CA 1
ATOM 576 C C . VAL A 1 72 ? 3.152 -5.593 -9.141 1.00 87.31 72 VAL A C 1
ATOM 578 O O . VAL A 1 72 ? 3.647 -6.082 -10.154 1.00 87.31 72 VAL A O 1
ATOM 581 N N . ILE A 1 73 ? 3.262 -4.291 -8.859 1.00 88.25 73 ILE A N 1
ATOM 582 C CA . ILE A 1 73 ? 3.934 -3.349 -9.772 1.00 88.25 73 ILE A CA 1
ATOM 583 C C . ILE A 1 73 ? 5.414 -3.707 -10.014 1.00 88.25 73 ILE A C 1
ATOM 585 O O . ILE A 1 73 ? 5.794 -3.765 -11.182 1.00 88.25 73 ILE A O 1
ATOM 589 N N . PRO A 1 74 ? 6.241 -4.026 -9.000 1.00 83.62 74 PRO A N 1
ATOM 590 C CA . PRO A 1 74 ? 7.624 -4.455 -9.230 1.00 83.62 74 PRO A CA 1
ATOM 591 C C . PRO A 1 74 ? 7.744 -5.758 -10.032 1.00 83.62 74 PRO A C 1
ATOM 593 O O . PRO A 1 74 ? 8.731 -5.982 -10.730 1.00 83.62 74 PRO A O 1
ATOM 596 N N . ILE A 1 75 ? 6.749 -6.648 -9.951 1.00 86.12 75 ILE A N 1
ATOM 597 C CA . ILE A 1 75 ? 6.701 -7.841 -10.808 1.00 86.12 75 ILE A CA 1
ATOM 598 C C . ILE A 1 75 ? 6.383 -7.436 -12.251 1.00 86.12 75 ILE A C 1
ATOM 600 O O . ILE A 1 75 ? 7.033 -7.925 -13.171 1.00 86.12 75 ILE A O 1
ATOM 604 N N . ILE A 1 76 ? 5.425 -6.526 -12.452 1.00 85.69 76 ILE A N 1
ATOM 605 C CA . ILE A 1 76 ? 5.081 -5.987 -13.775 1.00 85.69 76 ILE A CA 1
ATOM 606 C C . ILE A 1 76 ? 6.282 -5.268 -14.404 1.00 85.69 76 ILE A C 1
ATOM 608 O O . ILE A 1 76 ? 6.525 -5.444 -15.595 1.00 85.69 76 ILE A O 1
ATOM 612 N N . GLU A 1 77 ? 7.063 -4.522 -13.620 1.00 84.38 77 GLU A N 1
ATOM 613 C CA . GLU A 1 77 ? 8.299 -3.869 -14.074 1.00 84.38 77 GLU A CA 1
ATOM 614 C C . GLU A 1 77 ? 9.254 -4.866 -14.739 1.00 84.38 77 GLU A C 1
ATOM 616 O O . GLU A 1 77 ? 9.752 -4.621 -15.833 1.00 84.38 77 GLU A O 1
ATOM 621 N N . LYS A 1 78 ? 9.435 -6.047 -14.134 1.00 83.38 78 LYS A N 1
ATOM 622 C CA . LYS A 1 78 ? 10.298 -7.110 -14.678 1.00 83.38 78 LYS A CA 1
ATOM 623 C C . LYS A 1 78 ? 9.770 -7.734 -15.971 1.00 83.38 78 LYS A C 1
ATOM 625 O O . LYS A 1 78 ? 10.534 -8.391 -16.673 1.00 83.38 78 LYS A O 1
ATOM 630 N N . LEU A 1 79 ? 8.481 -7.577 -16.268 1.00 86.56 79 LEU A N 1
ATOM 631 C CA . LEU A 1 79 ? 7.830 -8.135 -17.458 1.00 86.56 79 LEU A CA 1
ATOM 632 C C . LEU A 1 79 ? 7.745 -7.121 -18.607 1.00 86.56 79 LEU A C 1
ATOM 634 O O . LEU A 1 79 ? 7.639 -7.516 -19.768 1.00 86.56 79 LEU A O 1
ATOM 638 N N . ILE A 1 80 ? 7.780 -5.821 -18.302 1.00 85.62 80 ILE A N 1
ATOM 639 C CA . ILE A 1 80 ? 7.660 -4.748 -19.289 1.00 85.62 80 ILE A CA 1
ATOM 640 C C . ILE A 1 80 ? 9.045 -4.199 -19.625 1.00 85.62 80 ILE A C 1
ATOM 642 O O . ILE A 1 80 ? 9.622 -3.416 -18.884 1.00 85.62 80 ILE A O 1
ATOM 646 N N . TYR A 1 81 ? 9.538 -4.525 -20.817 1.00 80.06 81 TYR A N 1
ATOM 647 C CA . TYR A 1 81 ? 10.813 -4.000 -21.321 1.00 80.06 81 TYR A CA 1
ATOM 648 C C . TYR A 1 81 ? 10.770 -2.509 -21.704 1.00 80.06 81 TYR A C 1
ATOM 650 O O . TYR A 1 81 ? 11.813 -1.882 -21.873 1.00 80.06 81 TYR A O 1
ATOM 658 N N . ASN A 1 82 ? 9.577 -1.931 -21.887 1.00 88.62 82 ASN A N 1
ATOM 659 C CA . ASN A 1 82 ? 9.412 -0.532 -22.274 1.00 88.62 82 ASN A CA 1
ATOM 660 C C . ASN A 1 82 ? 9.123 0.358 -21.055 1.00 88.62 82 ASN A C 1
ATOM 662 O O . ASN A 1 82 ? 7.987 0.428 -20.580 1.00 88.62 82 ASN A O 1
ATOM 666 N N . ASN A 1 83 ? 10.137 1.109 -20.621 1.00 83.69 83 ASN A N 1
ATOM 667 C CA . ASN A 1 83 ? 10.053 2.012 -19.469 1.00 83.69 83 ASN A CA 1
ATOM 668 C C . ASN A 1 83 ? 8.937 3.063 -19.587 1.00 83.69 83 ASN A C 1
ATOM 670 O O . ASN A 1 83 ? 8.309 3.398 -18.587 1.00 83.69 83 ASN A O 1
ATOM 674 N N . ILE A 1 84 ? 8.647 3.569 -20.791 1.00 86.44 84 ILE A N 1
ATOM 675 C CA . ILE A 1 84 ? 7.581 4.567 -20.997 1.00 86.44 84 ILE A CA 1
ATOM 676 C C . ILE A 1 84 ? 6.217 3.940 -20.697 1.00 86.44 84 ILE A C 1
ATOM 678 O O . ILE A 1 84 ? 5.378 4.540 -20.025 1.00 86.44 84 ILE A O 1
ATOM 682 N N . LEU A 1 85 ? 6.013 2.710 -21.170 1.00 86.62 85 LEU A N 1
ATOM 683 C CA . LEU A 1 85 ? 4.771 1.968 -20.982 1.00 86.62 85 LEU A CA 1
ATOM 684 C C . LEU A 1 85 ? 4.587 1.584 -19.505 1.00 86.62 85 LEU A C 1
ATOM 686 O O . LEU A 1 85 ? 3.491 1.727 -18.964 1.00 86.62 85 LEU A O 1
ATOM 690 N N . PHE A 1 86 ? 5.670 1.197 -18.827 1.00 87.69 86 PHE A N 1
ATOM 691 C CA . PHE A 1 86 ? 5.669 0.955 -17.385 1.00 87.69 86 PHE A CA 1
ATOM 692 C C . PHE A 1 86 ? 5.287 2.209 -16.582 1.00 87.69 86 PHE A C 1
ATOM 694 O O . PHE A 1 86 ? 4.355 2.161 -15.779 1.00 87.69 86 PHE A O 1
ATOM 701 N N . ILE A 1 87 ? 5.927 3.355 -16.848 1.00 86.81 87 ILE A N 1
ATOM 702 C CA . ILE A 1 87 ? 5.616 4.626 -16.170 1.00 86.81 87 ILE A CA 1
ATOM 703 C C . ILE A 1 87 ? 4.148 5.020 -16.392 1.00 86.81 87 ILE A C 1
ATOM 705 O O . ILE A 1 87 ? 3.470 5.426 -15.447 1.00 86.81 87 ILE A O 1
ATOM 709 N N . ALA A 1 88 ? 3.626 4.850 -17.611 1.00 87.69 88 ALA A N 1
ATOM 710 C CA . ALA A 1 88 ? 2.221 5.122 -17.908 1.00 87.69 88 ALA A CA 1
ATOM 711 C C . ALA A 1 88 ? 1.268 4.246 -17.073 1.00 87.69 88 ALA A C 1
ATOM 713 O O . ALA A 1 88 ? 0.288 4.759 -16.527 1.00 87.69 88 ALA A O 1
ATOM 714 N N . ILE A 1 89 ? 1.572 2.952 -16.909 1.00 88.56 89 ILE A N 1
ATOM 715 C CA . ILE A 1 89 ? 0.792 2.031 -16.064 1.00 88.56 89 ILE A CA 1
ATOM 716 C C . ILE A 1 89 ? 0.845 2.444 -14.592 1.00 88.56 89 ILE A C 1
ATOM 718 O O . ILE A 1 89 ? -0.189 2.432 -13.918 1.00 88.56 89 ILE A O 1
ATOM 722 N N . VAL A 1 90 ? 2.021 2.824 -14.088 1.00 88.12 90 VAL A N 1
ATOM 723 C CA . VAL A 1 90 ? 2.195 3.270 -12.697 1.00 88.12 90 VAL A CA 1
ATOM 724 C C . VAL A 1 90 ? 1.364 4.526 -12.427 1.00 88.12 90 VAL A C 1
ATOM 726 O O . VAL A 1 90 ? 0.602 4.561 -11.458 1.00 88.12 90 VAL A O 1
ATOM 729 N N . ILE A 1 91 ? 1.439 5.527 -13.309 1.00 89.56 91 ILE A N 1
ATOM 730 C CA . ILE A 1 91 ? 0.671 6.775 -13.183 1.00 89.56 91 ILE A CA 1
ATOM 731 C C . ILE A 1 91 ? -0.834 6.496 -13.264 1.00 89.56 91 ILE A C 1
ATOM 733 O O . ILE A 1 91 ? -1.592 6.968 -12.415 1.00 89.56 91 ILE A O 1
ATOM 737 N N . ALA A 1 92 ? -1.282 5.697 -14.237 1.00 90.06 92 ALA A N 1
ATOM 738 C CA . ALA A 1 92 ? -2.693 5.337 -14.368 1.00 90.06 92 ALA A CA 1
ATOM 739 C C . ALA A 1 92 ? -3.208 4.598 -13.120 1.00 90.06 92 ALA A C 1
ATOM 741 O O . ALA A 1 92 ? -4.264 4.940 -12.583 1.00 90.06 92 ALA A O 1
ATOM 742 N N . SER A 1 93 ? -2.427 3.642 -12.607 1.00 89.06 93 SER A N 1
ATOM 743 C CA . SER A 1 93 ? -2.741 2.912 -11.375 1.00 89.06 93 SER A CA 1
ATOM 744 C C . SER A 1 93 ? -2.874 3.849 -10.174 1.00 89.06 93 SER A C 1
ATOM 746 O O . SER A 1 93 ? -3.794 3.700 -9.363 1.00 89.06 93 SER A O 1
ATOM 748 N N . PHE A 1 94 ? -1.987 4.841 -10.067 1.00 87.81 94 PHE A N 1
ATOM 749 C CA . PHE A 1 94 ? -2.027 5.841 -9.004 1.00 87.81 94 PHE A CA 1
ATOM 750 C C . PHE A 1 94 ? -3.286 6.713 -9.083 1.00 87.81 94 PHE A C 1
ATOM 752 O O . PHE A 1 94 ? -3.974 6.889 -8.075 1.00 87.81 94 PHE A O 1
ATOM 759 N N . ILE A 1 95 ? -3.643 7.194 -10.278 1.00 88.88 95 ILE A N 1
ATOM 760 C CA . ILE A 1 95 ? -4.854 8.001 -10.499 1.00 88.88 95 ILE A CA 1
ATOM 761 C C . ILE A 1 95 ? -6.113 7.211 -10.118 1.00 88.88 95 ILE A C 1
ATOM 763 O O . ILE A 1 95 ? -6.943 7.709 -9.354 1.00 88.88 95 ILE A O 1
ATOM 767 N N . ILE A 1 96 ? -6.239 5.965 -10.587 1.00 87.56 96 ILE A N 1
ATOM 768 C CA . ILE A 1 96 ? -7.386 5.095 -10.275 1.00 87.56 96 ILE A CA 1
ATOM 769 C C . ILE A 1 96 ? -7.487 4.859 -8.764 1.00 87.56 96 ILE A C 1
ATOM 771 O O . ILE A 1 96 ? -8.570 4.972 -8.183 1.00 87.56 96 ILE A O 1
ATOM 775 N N . THR A 1 97 ? -6.355 4.592 -8.112 1.00 87.75 97 THR A N 1
ATOM 776 C CA . THR A 1 97 ? -6.297 4.391 -6.659 1.00 87.75 97 THR A CA 1
ATOM 777 C C . THR A 1 97 ? -6.746 5.641 -5.906 1.00 87.75 97 THR A C 1
ATOM 779 O O . THR A 1 97 ? -7.548 5.539 -4.977 1.00 87.75 97 THR A O 1
ATOM 782 N N . MET A 1 98 ? -6.299 6.828 -6.322 1.00 85.69 98 MET A N 1
ATOM 783 C CA . MET A 1 98 ? -6.712 8.094 -5.712 1.00 85.69 98 MET A CA 1
ATOM 784 C C . MET A 1 98 ? -8.208 8.362 -5.884 1.00 85.69 98 MET A C 1
ATOM 786 O O . MET A 1 98 ? -8.878 8.710 -4.910 1.00 85.69 98 MET A O 1
ATOM 790 N N . MET A 1 99 ? -8.762 8.137 -7.080 1.00 85.44 99 MET A N 1
ATOM 791 C CA . MET A 1 99 ? -10.208 8.254 -7.313 1.00 85.44 99 MET A CA 1
ATOM 792 C C . MET A 1 99 ? -10.999 7.299 -6.413 1.00 85.44 99 MET A C 1
ATOM 794 O O . MET A 1 99 ? -12.017 7.681 -5.828 1.00 85.44 99 MET A O 1
ATOM 798 N N . PHE A 1 100 ? -10.519 6.065 -6.267 1.00 84.69 100 PHE A N 1
ATOM 799 C CA . PHE A 1 100 ? -11.155 5.056 -5.432 1.00 84.69 100 PHE A CA 1
ATOM 800 C C . PHE A 1 100 ? -11.112 5.423 -3.940 1.00 84.69 100 PHE A C 1
ATOM 802 O O . PHE A 1 100 ? -12.145 5.383 -3.265 1.00 84.69 100 PHE A O 1
ATOM 809 N N . LEU A 1 101 ? -9.949 5.846 -3.435 1.00 82.88 101 LEU A N 1
ATOM 810 C CA . LEU A 1 101 ? -9.783 6.318 -2.057 1.00 82.88 101 LEU A CA 1
ATOM 811 C C . LEU A 1 101 ? -10.672 7.532 -1.770 1.00 82.88 101 LEU A C 1
ATOM 813 O O . LEU A 1 101 ? -11.361 7.558 -0.749 1.00 82.88 101 LEU A O 1
ATOM 817 N N . TYR A 1 102 ? -10.712 8.504 -2.683 1.00 80.75 102 TYR A N 1
ATOM 818 C CA . TYR A 1 102 ? -11.545 9.697 -2.553 1.00 80.75 102 TYR A CA 1
ATOM 819 C C . TYR A 1 102 ? -13.039 9.354 -2.493 1.00 80.75 102 TYR A C 1
ATOM 821 O O . TYR A 1 102 ? -13.753 9.814 -1.600 1.00 80.75 102 TYR A O 1
ATOM 829 N N . ASN A 1 103 ? -13.513 8.476 -3.381 1.00 80.44 103 ASN A N 1
ATOM 830 C CA . ASN A 1 103 ? -14.905 8.027 -3.379 1.00 80.44 103 ASN A CA 1
ATOM 831 C C . ASN A 1 103 ? -15.263 7.274 -2.082 1.00 80.44 103 ASN A C 1
ATOM 833 O O . ASN A 1 103 ? -16.344 7.464 -1.519 1.00 80.44 103 ASN A O 1
ATOM 837 N N . ASN A 1 104 ? -14.343 6.457 -1.562 1.00 73.56 104 ASN A N 1
ATOM 838 C CA . ASN A 1 104 ? -14.544 5.740 -0.303 1.00 73.56 104 ASN A CA 1
ATOM 839 C C . ASN A 1 104 ? -14.615 6.702 0.903 1.00 73.56 104 ASN A C 1
ATOM 841 O O . ASN A 1 104 ? -15.470 6.544 1.778 1.00 73.56 104 ASN A O 1
ATOM 845 N N . LEU A 1 105 ? -13.779 7.748 0.919 1.00 70.25 105 LEU A N 1
ATOM 846 C CA . LEU A 1 105 ? -13.825 8.807 1.933 1.00 70.25 105 LEU A CA 1
ATOM 847 C C . LEU A 1 105 ? -15.140 9.597 1.881 1.00 70.25 105 LEU A C 1
ATOM 849 O O . LEU A 1 105 ? -15.756 9.817 2.925 1.00 70.25 105 LEU A O 1
ATOM 853 N N . LEU A 1 106 ? -15.613 9.963 0.684 1.00 68.88 106 LEU A N 1
ATOM 854 C CA . LEU A 1 106 ? -16.893 10.656 0.512 1.00 68.88 106 LEU A CA 1
ATOM 855 C C . LEU A 1 106 ? -18.080 9.815 0.998 1.00 68.88 106 LEU A C 1
ATOM 857 O O . LEU A 1 106 ? -18.946 10.329 1.709 1.00 68.88 106 LEU A O 1
ATOM 861 N N . LYS A 1 107 ? -18.118 8.518 0.666 1.00 62.34 107 LYS A N 1
ATOM 862 C CA . LYS A 1 107 ? -19.174 7.607 1.142 1.00 62.34 107 LYS A CA 1
ATOM 863 C C . LYS A 1 107 ? -19.140 7.424 2.660 1.00 62.34 107 LYS A C 1
ATOM 865 O O . LYS A 1 107 ? -20.185 7.487 3.297 1.00 62.34 107 LYS A O 1
ATOM 870 N N . SER A 1 108 ? -17.952 7.287 3.255 1.00 58.34 108 SER A N 1
ATOM 871 C CA . SER A 1 108 ? -17.806 7.200 4.715 1.00 58.34 108 SER A CA 1
ATOM 872 C C . SER A 1 108 ? -18.257 8.467 5.453 1.00 58.34 108 SER A C 1
ATOM 874 O O . SER A 1 108 ? -18.597 8.368 6.632 1.00 58.34 108 SER A O 1
ATOM 876 N N . ASN A 1 109 ? -18.222 9.640 4.814 1.00 53.31 109 ASN A N 1
ATOM 877 C CA . ASN A 1 109 ? -18.695 10.887 5.418 1.00 53.31 109 ASN A CA 1
ATOM 878 C C . ASN A 1 109 ? -20.220 11.028 5.330 1.00 53.31 109 ASN A C 1
ATOM 880 O O . ASN A 1 109 ? -20.827 11.580 6.241 1.00 53.31 109 ASN A O 1
ATOM 884 N N . LYS A 1 110 ? -20.841 10.486 4.275 1.00 49.94 110 LYS A N 1
ATOM 885 C CA . LYS A 1 110 ? -22.305 10.451 4.130 1.00 49.94 110 LYS A CA 1
ATOM 886 C C . LYS A 1 110 ? -22.993 9.496 5.111 1.00 49.94 110 LYS A C 1
ATOM 888 O O . LYS A 1 110 ? -24.111 9.771 5.494 1.00 49.94 110 LYS A O 1
ATOM 893 N N . GLU A 1 111 ? -22.334 8.425 5.559 1.00 46.53 111 GLU A N 1
ATOM 894 C CA . GLU A 1 111 ? -22.867 7.515 6.600 1.00 46.53 111 GLU A CA 1
ATOM 895 C C . GLU A 1 111 ? -22.872 8.124 8.022 1.00 46.53 111 GLU A C 1
ATOM 897 O O . GLU A 1 111 ? -23.336 7.484 8.963 1.00 46.53 111 GLU A O 1
ATOM 902 N N . LYS A 1 112 ? -22.311 9.326 8.212 1.00 40.25 112 LYS A N 1
ATOM 903 C CA . LYS A 1 112 ? -22.235 10.012 9.514 1.00 40.25 112 LYS A CA 1
ATOM 904 C C . LYS A 1 112 ? -23.175 11.218 9.649 1.00 40.25 112 LYS A C 1
ATOM 906 O O . LYS A 1 112 ? -23.191 11.810 10.727 1.00 40.25 112 LYS A O 1
ATOM 911 N N . PHE A 1 113 ? -23.901 11.574 8.592 1.00 38.53 113 PHE A N 1
ATOM 912 C CA . PHE A 1 113 ? -24.952 12.598 8.577 1.00 38.53 113 PHE A CA 1
ATOM 913 C C . PHE A 1 113 ? -26.305 11.929 8.350 1.00 38.53 113 PHE A C 1
ATOM 915 O O . PHE A 1 113 ? -27.301 12.476 8.863 1.00 38.53 113 PHE A O 1
#

Secondary structure (DSSP, 8-state):
-HHHHHHHHHHHHHHHHHHHHHHHHHTT----HHHHHHHHHHHHHHHHHHHHHHT-GGGGHHHHHHHIIIIIHHHHHHH---HHHHHHHHHHHHHHHHHHHHHHHHHHHHTT-

Sequence (113 aa):
MKQKAFTRSLTMILFVISIIEFFMLLVNINVPSIAVMISTLLLFTIATLEAVKTQEFKKLLYPLIAVYFLLVIPIIEKLIYNNILFIAIVIASFIITMMFLYNNLLKSNKEKF

Foldseek 3Di:
DVVLVVLVVVLVVLLVVLVVLLVCVVVVNDDPPVVLVVSLVVNQVSLVVSCVVVVPCVSNVSSVLSCCSNPVLVVVVVVDPDPVVSVVVVVVSVVVVVVVVVVVVVVVVVVVD

pLDDT: mean 81.83, std 10.51, range [38.53, 90.31]

Radius of gyration: 15.43 Å; chains: 1; bounding box: 42×21×45 Å

Organism: NCBI:txid394958